Protein AF-A0A316TUK6-F1 (afdb_monomer)

Structure (mmCIF, N/CA/C/O backbone):
data_AF-A0A316TUK6-F1
#
_entry.id   AF-A0A316TUK6-F1
#
loop_
_atom_site.group_PDB
_atom_site.id
_atom_site.type_symbol
_atom_site.label_atom_id
_atom_site.label_alt_id
_atom_site.label_comp_id
_atom_site.label_asym_id
_atom_site.label_entity_id
_atom_site.label_seq_id
_atom_site.pdbx_PDB_ins_code
_atom_site.Cartn_x
_atom_site.Cartn_y
_atom_site.Cartn_z
_atom_site.occupancy
_atom_site.B_iso_or_equiv
_atom_site.auth_seq_id
_atom_site.auth_comp_id
_atom_site.auth_asym_id
_atom_site.auth_atom_id
_atom_site.pdbx_PDB_model_num
ATOM 1 N N . MET A 1 1 ? -7.496 -6.946 28.960 1.00 32.72 1 MET A N 1
ATOM 2 C CA . MET A 1 1 ? -6.622 -7.769 28.096 1.00 32.72 1 MET A CA 1
ATOM 3 C C . MET A 1 1 ? -7.169 -7.699 26.678 1.00 32.72 1 MET A C 1
ATOM 5 O O . MET A 1 1 ? -8.203 -8.296 26.412 1.00 32.72 1 MET A O 1
ATOM 9 N N . LYS A 1 2 ? -6.576 -6.876 25.808 1.00 31.70 2 LYS A N 1
ATOM 10 C CA . LYS A 1 2 ? -7.008 -6.752 24.409 1.00 31.70 2 LYS A CA 1
ATOM 11 C C . LYS A 1 2 ? -6.178 -7.740 23.599 1.00 31.70 2 LYS A C 1
ATOM 13 O O . LYS A 1 2 ? -4.959 -7.627 23.585 1.00 31.70 2 LYS A O 1
ATOM 18 N N . LYS A 1 3 ? -6.825 -8.756 23.030 1.00 30.92 3 LYS A N 1
ATOM 19 C CA . LYS A 1 3 ? -6.169 -9.715 22.140 1.00 30.92 3 LYS A CA 1
ATOM 20 C C . LYS A 1 3 ? -5.748 -8.953 20.884 1.00 30.92 3 LYS A C 1
ATOM 22 O O . LYS A 1 3 ? -6.607 -8.532 20.117 1.00 30.92 3 LYS A O 1
ATOM 27 N N . LEU A 1 4 ? -4.445 -8.740 20.737 1.00 37.56 4 LEU A N 1
ATOM 28 C CA . LEU 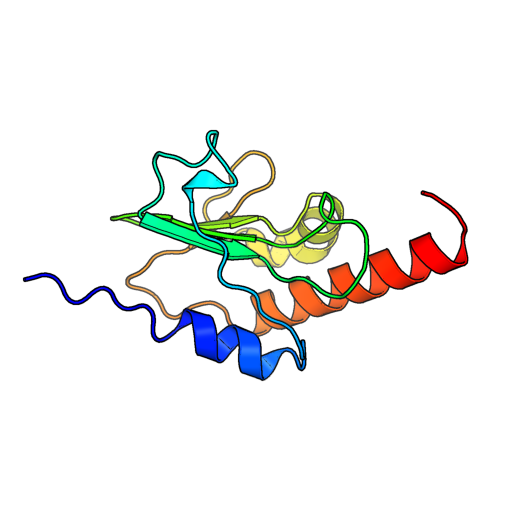A 1 4 ? -3.816 -8.236 19.525 1.00 37.56 4 LEU A CA 1
ATOM 29 C C . LEU A 1 4 ? -4.082 -9.271 18.422 1.00 37.56 4 LEU A C 1
ATOM 31 O O . LEU A 1 4 ? -3.626 -10.412 18.499 1.00 37.56 4 LEU A O 1
ATOM 35 N N . PHE A 1 5 ? -4.923 -8.915 17.457 1.00 37.12 5 PHE A N 1
ATOM 36 C CA . PHE A 1 5 ? -5.282 -9.765 16.324 1.00 37.12 5 PHE A CA 1
ATOM 37 C C . PHE A 1 5 ? -4.134 -9.705 15.300 1.00 37.12 5 PHE A C 1
ATOM 39 O O . PHE A 1 5 ? -4.245 -9.058 14.270 1.00 37.12 5 PHE A O 1
ATOM 46 N N . VAL A 1 6 ? -3.007 -10.360 15.601 1.00 44.84 6 VAL A N 1
ATOM 47 C CA . VAL A 1 6 ? -1.854 -10.520 14.679 1.00 44.84 6 VAL A CA 1
ATOM 48 C C . VAL A 1 6 ? -2.173 -11.535 13.558 1.00 44.84 6 VAL A C 1
ATOM 50 O O . VAL A 1 6 ? -1.545 -11.584 12.507 1.00 44.84 6 VAL A O 1
ATOM 53 N N . LEU A 1 7 ? -3.244 -12.315 13.728 1.00 38.75 7 LEU A N 1
ATOM 54 C CA . LEU A 1 7 ? -3.594 -13.445 12.865 1.00 38.75 7 LEU A CA 1
ATOM 55 C C . LEU A 1 7 ? -4.069 -13.138 11.415 1.00 38.75 7 LEU A C 1
ATOM 57 O O . LEU A 1 7 ? -3.906 -14.020 10.573 1.00 38.75 7 LEU A O 1
ATOM 61 N N . PRO A 1 8 ? -4.646 -11.971 11.043 1.00 53.69 8 PRO A N 1
ATOM 62 C CA . PRO A 1 8 ? -5.078 -11.732 9.661 1.00 53.69 8 PRO A CA 1
ATOM 63 C C . PRO A 1 8 ? -3.927 -11.326 8.727 1.00 53.69 8 PRO A C 1
ATOM 65 O O . PRO A 1 8 ? -4.066 -11.441 7.509 1.00 53.69 8 PRO A O 1
ATOM 68 N N . LEU A 1 9 ? -2.810 -10.878 9.299 1.00 52.47 9 LEU A N 1
ATOM 69 C CA . LEU A 1 9 ? -1.660 -10.290 8.618 1.00 52.47 9 LEU A CA 1
ATOM 70 C C . LEU A 1 9 ? -0.696 -11.381 8.100 1.00 52.47 9 LEU A C 1
ATOM 72 O O . LEU A 1 9 ? -0.459 -11.454 6.893 1.00 52.47 9 LEU A O 1
ATOM 76 N N . LEU A 1 10 ? -0.306 -12.338 8.952 1.00 51.69 10 LEU A N 1
ATOM 77 C CA . LEU A 1 10 ? 0.466 -13.536 8.562 1.00 51.69 10 LEU A CA 1
ATOM 78 C C . LEU A 1 10 ? -0.229 -14.401 7.489 1.00 51.69 10 LEU A C 1
ATOM 80 O O . LEU A 1 10 ? 0.415 -15.108 6.716 1.00 51.69 10 LEU A O 1
ATOM 84 N N . PHE A 1 11 ? -1.561 -14.346 7.403 1.00 51.03 11 PHE A N 1
ATOM 85 C CA . PHE A 1 11 ? -2.314 -15.092 6.392 1.00 51.03 11 PHE A CA 1
ATOM 86 C C . PHE A 1 11 ? -2.275 -14.423 5.010 1.00 51.03 11 PHE A C 1
ATOM 88 O O . PHE A 1 11 ? -2.273 -15.106 3.986 1.00 51.03 11 PHE A O 1
ATOM 95 N N . LEU A 1 12 ? -2.236 -13.086 4.965 1.00 51.03 12 LEU A N 1
ATOM 96 C CA . LEU A 1 12 ? -2.063 -12.343 3.714 1.00 51.03 12 LEU A CA 1
ATOM 97 C C . LEU A 1 12 ? -0.673 -12.598 3.127 1.00 51.03 12 LEU A C 1
ATOM 99 O O . LEU A 1 12 ? -0.537 -12.753 1.916 1.00 51.03 12 LEU A O 1
ATOM 103 N N . ALA A 1 13 ? 0.315 -12.731 4.010 1.00 55.28 13 ALA A N 1
ATOM 104 C CA . ALA A 1 13 ? 1.660 -13.145 3.676 1.00 55.28 13 ALA A CA 1
ATOM 105 C C . ALA A 1 13 ? 1.689 -14.500 2.936 1.00 55.28 13 ALA A C 1
ATOM 107 O O . ALA A 1 13 ? 2.101 -14.593 1.778 1.00 55.28 13 ALA A O 1
ATOM 108 N N . ALA A 1 14 ? 1.105 -15.541 3.532 1.00 51.69 14 ALA A N 1
ATOM 109 C CA . ALA A 1 14 ? 1.036 -16.867 2.912 1.00 51.69 14 ALA A CA 1
ATOM 110 C C . ALA A 1 14 ? 0.333 -16.888 1.530 1.00 51.69 14 ALA A C 1
ATOM 112 O O . ALA A 1 14 ? 0.679 -17.700 0.672 1.00 51.69 14 ALA A O 1
ATOM 113 N N . LEU A 1 15 ? -0.634 -15.993 1.283 1.00 52.28 15 LEU A N 1
ATOM 114 C CA . LEU A 1 15 ? -1.397 -15.927 0.024 1.00 52.28 15 LEU A CA 1
ATOM 115 C C . LEU A 1 15 ? -0.610 -15.347 -1.162 1.00 52.28 15 LEU A C 1
ATOM 117 O O . LEU A 1 15 ? -0.968 -15.595 -2.316 1.00 52.28 15 LEU A O 1
ATOM 121 N N . VAL A 1 16 ? 0.447 -14.574 -0.908 1.00 56.06 16 VAL A N 1
ATOM 122 C CA . VAL A 1 16 ? 1.218 -13.902 -1.967 1.00 56.06 16 VAL A CA 1
ATOM 123 C C . VAL A 1 16 ? 2.307 -14.808 -2.567 1.00 56.06 16 VAL A C 1
ATOM 125 O O . VAL A 1 16 ? 2.874 -14.459 -3.600 1.00 56.06 16 VAL A O 1
ATOM 128 N N . ASN A 1 17 ? 2.555 -16.011 -2.023 1.00 52.53 17 ASN A N 1
ATOM 129 C CA . ASN A 1 17 ? 3.744 -16.826 -2.344 1.00 52.53 17 ASN A CA 1
ATOM 130 C C . ASN A 1 17 ? 5.072 -16.080 -2.091 1.00 52.53 17 ASN A C 1
ATOM 132 O O . ASN A 1 17 ? 6.107 -16.511 -2.599 1.00 52.53 17 ASN A O 1
ATOM 136 N N . ALA A 1 18 ? 5.072 -14.987 -1.319 1.00 53.66 18 ALA A N 1
ATOM 137 C CA . ALA A 1 18 ? 6.323 -14.405 -0.852 1.00 53.66 18 ALA A CA 1
ATOM 138 C C . ALA A 1 18 ? 6.859 -15.362 0.217 1.00 53.66 18 ALA A C 1
ATOM 140 O O . ALA A 1 18 ? 6.219 -15.613 1.239 1.00 53.66 18 ALA A O 1
ATOM 141 N N . ARG A 1 19 ? 7.965 -16.027 -0.115 1.00 46.41 19 ARG A N 1
ATOM 142 C CA . ARG A 1 19 ? 8.571 -17.069 0.720 1.00 46.41 19 ARG A CA 1
ATOM 143 C C . ARG A 1 19 ? 9.183 -16.501 1.999 1.00 46.41 19 ARG A C 1
ATOM 145 O O . ARG A 1 19 ? 9.354 -17.267 2.938 1.00 46.41 19 ARG A O 1
ATOM 152 N N . ASP A 1 20 ? 9.406 -15.190 2.050 1.00 49.38 20 ASP A N 1
ATOM 153 C CA . ASP A 1 20 ? 10.186 -14.533 3.090 1.00 49.38 20 ASP A CA 1
ATOM 154 C C . ASP A 1 20 ? 9.447 -13.284 3.599 1.00 49.38 20 ASP A C 1
ATOM 156 O O . ASP A 1 20 ? 9.814 -12.145 3.331 1.00 49.38 20 ASP A O 1
ATOM 160 N N . PHE A 1 21 ? 8.346 -13.503 4.320 1.00 53.69 21 PHE A N 1
ATOM 161 C CA . PHE A 1 21 ? 7.741 -12.444 5.122 1.00 53.69 21 PHE A CA 1
ATOM 162 C C . PHE A 1 21 ? 8.512 -12.282 6.418 1.00 53.69 21 PHE A C 1
ATOM 164 O O . PHE A 1 21 ? 8.540 -13.200 7.238 1.00 53.69 21 PHE A O 1
ATOM 171 N N . GLU A 1 22 ? 9.098 -11.107 6.608 1.00 56.53 22 GLU A N 1
ATOM 172 C CA . GLU A 1 22 ? 9.784 -10.755 7.840 1.00 56.53 22 GLU A CA 1
ATOM 173 C C . GLU A 1 22 ? 8.925 -9.757 8.622 1.00 56.53 22 GLU A C 1
ATOM 175 O O . GLU A 1 22 ? 8.705 -8.619 8.202 1.00 56.53 22 GLU A O 1
ATOM 180 N N . GLU A 1 23 ? 8.394 -10.197 9.765 1.00 58.44 23 GLU A N 1
ATOM 181 C CA . GLU A 1 23 ? 7.931 -9.258 10.783 1.00 58.44 23 GLU A CA 1
ATOM 182 C C . GLU A 1 23 ? 9.173 -8.596 11.375 1.00 58.44 23 GLU A C 1
ATOM 184 O O . GLU A 1 23 ? 9.965 -9.249 12.057 1.00 58.44 23 GLU A O 1
ATOM 189 N N . LYS A 1 24 ? 9.355 -7.308 11.089 1.00 57.56 24 LYS A N 1
ATOM 190 C CA . LYS A 1 24 ? 10.460 -6.539 11.644 1.00 57.56 24 LYS A CA 1
ATOM 191 C C . LYS A 1 24 ? 10.042 -5.838 12.932 1.00 57.56 24 LYS A C 1
ATOM 193 O O . LYS A 1 24 ? 8.926 -5.309 13.005 1.00 57.56 24 LYS A O 1
ATOM 198 N N . PRO A 1 25 ? 10.907 -5.824 13.955 1.00 59.12 25 PRO A N 1
ATOM 199 C CA . PRO A 1 25 ? 10.612 -5.108 15.179 1.00 59.12 25 PRO A CA 1
ATOM 200 C C . PRO A 1 25 ? 10.635 -3.587 14.909 1.00 59.12 25 PRO A C 1
ATOM 202 O O . PRO A 1 25 ? 11.374 -3.085 14.064 1.00 59.12 25 PRO A O 1
ATOM 205 N N . ILE A 1 26 ? 9.730 -2.852 15.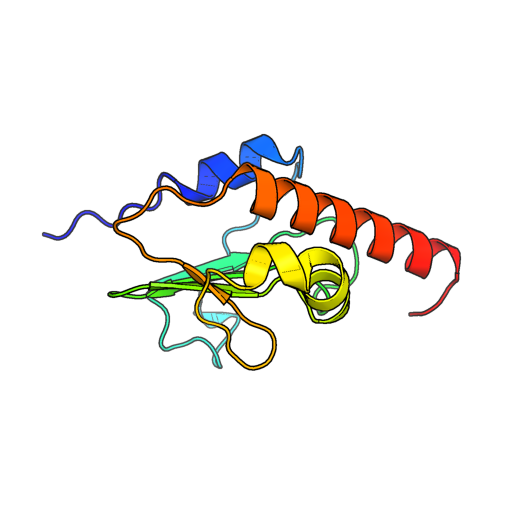566 1.00 54.03 26 ILE A N 1
ATOM 206 C CA . ILE A 1 26 ? 9.458 -1.422 15.293 1.00 54.03 26 ILE A CA 1
ATOM 207 C C . ILE A 1 26 ? 10.680 -0.531 15.562 1.00 54.03 26 ILE A C 1
ATOM 209 O O . ILE A 1 26 ? 10.81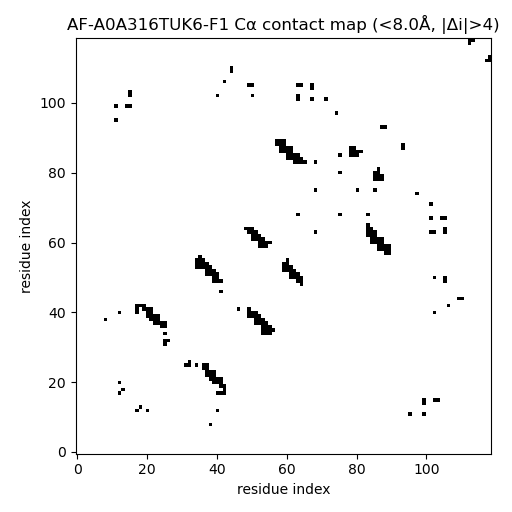1 0.535 14.972 1.00 54.03 26 ILE A O 1
ATOM 213 N N . ASP A 1 27 ? 11.585 -0.961 16.436 1.00 64.00 27 ASP A N 1
ATOM 214 C CA . ASP A 1 27 ? 12.825 -0.263 16.776 1.00 64.00 27 ASP A CA 1
ATOM 215 C C . ASP A 1 27 ? 13.809 -0.135 15.600 1.00 64.00 27 ASP A C 1
ATOM 217 O O . ASP A 1 27 ? 14.651 0.763 15.627 1.00 64.00 27 ASP A O 1
ATOM 221 N N . GLU A 1 28 ? 13.669 -0.947 14.544 1.00 61.59 28 GLU A N 1
ATOM 222 C CA . GLU A 1 28 ? 14.385 -0.751 13.273 1.00 61.59 28 GLU A CA 1
ATOM 223 C C . GLU A 1 28 ? 13.873 0.459 12.467 1.00 61.59 28 GLU A C 1
ATOM 225 O O . GLU A 1 28 ? 14.572 0.938 11.574 1.00 61.59 28 GLU A O 1
ATOM 230 N N . PHE A 1 29 ? 12.691 0.988 12.798 1.00 60.62 29 PHE A N 1
ATOM 231 C CA . PHE A 1 29 ? 12.034 2.092 12.097 1.00 60.62 29 PHE A CA 1
ATOM 232 C C . PHE A 1 29 ? 11.579 3.172 13.095 1.00 60.62 29 PHE A C 1
ATOM 234 O O . PHE A 1 29 ? 10.389 3.279 13.403 1.00 60.62 29 PHE A O 1
ATOM 241 N N . PRO A 1 30 ? 12.503 3.983 13.644 1.00 59.25 30 PRO A N 1
ATOM 242 C CA . PRO A 1 30 ? 12.197 4.956 14.696 1.00 59.25 30 PRO A CA 1
ATOM 243 C C . PRO A 1 30 ? 11.168 6.020 14.279 1.00 59.25 30 PRO A C 1
ATOM 245 O O . PRO A 1 30 ? 10.491 6.589 15.129 1.00 59.25 30 PRO A O 1
ATOM 248 N N . GLU A 1 31 ? 11.000 6.280 12.983 1.00 53.09 31 GLU A N 1
ATOM 249 C CA . GLU A 1 31 ? 9.944 7.138 12.436 1.00 53.09 31 GLU A CA 1
ATOM 250 C C . GLU A 1 31 ? 8.527 6.534 12.534 1.00 53.09 31 GLU A C 1
ATOM 252 O O . GLU A 1 31 ? 7.532 7.219 12.279 1.00 53.09 31 GLU A O 1
ATOM 257 N N . LEU A 1 32 ? 8.432 5.256 12.903 1.00 56.09 32 LEU A N 1
ATOM 258 C CA . LEU A 1 32 ? 7.211 4.464 13.014 1.00 56.09 32 LEU A CA 1
ATOM 259 C C . LEU A 1 32 ? 6.871 4.112 14.479 1.00 56.09 32 LEU A C 1
ATOM 261 O O . LEU A 1 32 ? 6.014 3.262 14.718 1.00 56.09 32 LEU A O 1
ATOM 265 N N . ASP A 1 33 ? 7.493 4.787 15.458 1.00 61.84 33 ASP A N 1
ATOM 266 C CA . ASP A 1 33 ? 7.329 4.556 16.910 1.00 61.84 33 ASP A CA 1
ATOM 267 C C . ASP A 1 33 ? 5.877 4.641 17.418 1.00 61.84 33 ASP A C 1
ATOM 269 O O . ASP A 1 33 ? 5.525 4.097 18.466 1.00 61.84 33 ASP A O 1
ATOM 273 N N . GLN A 1 34 ? 5.020 5.312 16.655 1.00 58.66 34 GLN A N 1
ATOM 274 C CA . GLN A 1 34 ? 3.610 5.511 16.955 1.00 58.66 34 GLN A CA 1
ATOM 275 C C . GLN A 1 34 ? 2.727 4.313 16.544 1.00 58.66 34 GLN A C 1
ATOM 277 O O . GLN A 1 34 ? 1.504 4.385 16.705 1.00 58.66 34 GLN A O 1
ATOM 282 N N . PHE A 1 35 ? 3.299 3.243 15.972 1.00 59.72 35 PHE A N 1
ATOM 283 C CA . PHE A 1 35 ? 2.568 2.070 15.470 1.00 59.72 35 PHE A CA 1
ATOM 284 C C . PHE A 1 35 ? 2.676 0.872 16.414 1.00 59.72 35 PHE A C 1
ATOM 286 O O . PHE A 1 35 ? 3.716 0.632 17.015 1.00 59.72 35 PHE A O 1
ATOM 293 N N . ASP A 1 36 ? 1.606 0.074 16.505 1.00 55.94 36 ASP A N 1
ATOM 294 C CA . ASP A 1 36 ? 1.578 -1.115 17.368 1.00 55.94 36 ASP A CA 1
ATOM 295 C C . ASP A 1 36 ? 2.292 -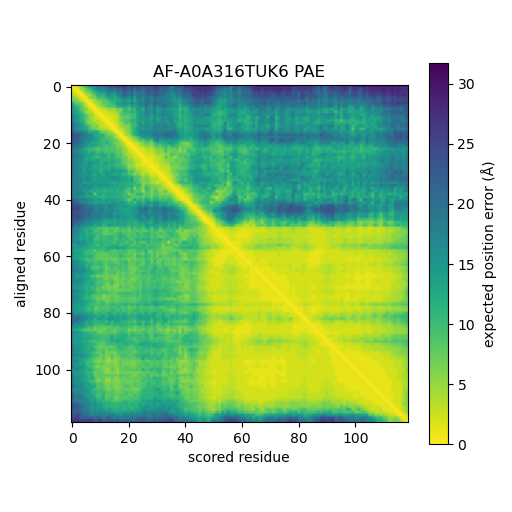2.327 16.719 1.00 55.94 36 ASP A C 1
ATOM 297 O O . ASP A 1 36 ? 2.732 -3.237 17.421 1.00 55.94 36 ASP A O 1
ATOM 301 N N . SER A 1 37 ? 2.400 -2.357 15.381 1.00 59.50 37 SER A N 1
ATOM 302 C CA . SER A 1 37 ? 3.135 -3.367 14.593 1.00 59.50 37 SER A CA 1
ATOM 303 C C . SER A 1 37 ? 3.287 -2.927 13.130 1.00 59.50 37 SER A C 1
ATOM 305 O O . SER A 1 37 ? 2.340 -2.354 12.577 1.00 59.50 37 SER A O 1
ATOM 307 N N . VAL A 1 38 ? 4.407 -3.272 12.481 1.00 58.53 38 VAL A N 1
ATOM 308 C CA . VAL A 1 38 ? 4.674 -3.015 11.052 1.00 58.53 38 VAL A CA 1
ATOM 309 C C . VAL A 1 38 ? 4.931 -4.333 10.325 1.00 58.53 38 VAL A C 1
ATOM 311 O O . VAL A 1 38 ? 5.677 -5.180 10.802 1.00 58.53 38 VAL A O 1
ATOM 314 N N . MET A 1 39 ? 4.321 -4.500 9.155 1.00 63.03 39 MET A N 1
ATOM 315 C CA . MET A 1 39 ? 4.645 -5.569 8.218 1.00 63.03 39 MET A CA 1
ATOM 316 C C . MET A 1 39 ? 5.177 -4.995 6.911 1.00 63.03 39 MET A C 1
ATOM 318 O O . MET A 1 39 ? 4.544 -4.127 6.302 1.00 63.03 39 MET A O 1
ATOM 322 N N . ALA A 1 40 ? 6.299 -5.543 6.457 1.00 59.66 40 ALA A N 1
ATOM 323 C CA . ALA A 1 40 ? 6.886 -5.268 5.156 1.00 59.66 40 ALA A CA 1
ATOM 324 C C . ALA A 1 40 ? 6.731 -6.491 4.240 1.00 59.66 40 ALA A C 1
ATOM 326 O O . ALA A 1 40 ? 6.859 -7.638 4.673 1.00 59.66 40 ALA A O 1
ATOM 327 N N . PHE A 1 41 ? 6.415 -6.250 2.968 1.00 61.00 41 PHE A N 1
ATOM 328 C CA . PHE A 1 41 ? 6.351 -7.288 1.942 1.00 61.00 41 PHE A CA 1
ATOM 329 C C . PHE A 1 41 ? 7.698 -7.299 1.201 1.00 61.00 41 PHE A C 1
ATOM 331 O O . PHE A 1 41 ? 7.872 -6.565 0.227 1.00 61.00 41 PHE A O 1
ATOM 338 N N . GLN A 1 42 ? 8.648 -8.112 1.673 1.00 49.56 42 GLN A N 1
ATOM 339 C CA . GLN A 1 42 ? 9.995 -8.223 1.107 1.00 49.56 42 GLN A CA 1
ATOM 340 C C . GLN A 1 42 ? 10.070 -9.385 0.103 1.00 49.56 42 GLN A C 1
ATOM 342 O O . GLN A 1 42 ? 9.992 -10.548 0.471 1.00 49.56 42 GLN A O 1
ATOM 347 N N . ASP A 1 43 ? 10.315 -9.070 -1.168 1.00 47.78 43 ASP A N 1
ATOM 348 C CA . ASP A 1 43 ? 10.864 -10.016 -2.147 1.00 47.78 43 ASP A CA 1
ATOM 349 C C . ASP A 1 43 ? 12.203 -9.421 -2.601 1.00 47.78 43 ASP A C 1
ATOM 351 O O . ASP A 1 43 ? 12.164 -8.487 -3.385 1.00 47.78 43 ASP A O 1
ATOM 355 N N . TYR A 1 44 ? 13.348 -9.884 -2.061 1.00 44.88 44 TYR A N 1
ATOM 356 C CA . TYR A 1 44 ? 14.778 -9.690 -2.456 1.00 44.88 44 TYR A CA 1
ATOM 357 C C . TYR A 1 44 ? 15.175 -8.575 -3.474 1.00 44.88 44 TYR A C 1
ATOM 359 O O . TYR A 1 44 ? 16.059 -8.739 -4.329 1.00 44.88 44 TYR A O 1
ATOM 367 N N . ILE A 1 45 ? 14.525 -7.422 -3.399 1.00 48.34 45 ILE A N 1
ATOM 368 C CA . ILE A 1 45 ? 14.663 -6.250 -4.253 1.00 48.34 45 ILE A CA 1
ATOM 369 C C . ILE A 1 45 ? 14.538 -5.051 -3.316 1.00 48.34 45 ILE A C 1
ATOM 371 O O . ILE A 1 45 ? 13.713 -5.071 -2.404 1.00 48.34 45 ILE A O 1
ATOM 375 N N . ASP A 1 46 ? 15.435 -4.093 -3.532 1.00 54.66 46 ASP A N 1
ATOM 376 C CA . ASP A 1 46 ? 15.716 -2.887 -2.751 1.00 54.66 46 ASP A CA 1
ATOM 377 C C . ASP A 1 46 ? 14.675 -2.524 -1.671 1.00 54.66 46 ASP A C 1
ATOM 379 O O . ASP A 1 46 ? 13.495 -2.274 -1.942 1.00 54.66 46 ASP A O 1
ATOM 383 N N . GLU A 1 47 ? 15.145 -2.517 -0.426 1.00 56.72 47 GLU A N 1
ATOM 384 C CA . GLU A 1 47 ? 14.388 -2.372 0.827 1.00 56.72 47 GLU A CA 1
ATOM 385 C C . GLU A 1 47 ? 13.488 -1.124 0.838 1.00 56.72 47 GLU A C 1
ATOM 387 O O . GLU A 1 47 ? 12.407 -1.125 1.425 1.00 56.72 47 GLU A O 1
ATOM 392 N N . TYR A 1 48 ? 13.870 -0.083 0.095 1.00 58.69 48 TYR A N 1
ATOM 393 C CA . TYR A 1 48 ? 13.193 1.216 0.081 1.00 58.69 48 TYR A CA 1
ATOM 394 C C . TYR A 1 48 ? 11.918 1.294 -0.764 1.00 58.69 48 TYR A C 1
ATOM 396 O O . TYR A 1 48 ? 11.266 2.339 -0.821 1.00 58.69 48 TYR A O 1
ATOM 404 N N . GLN A 1 49 ? 11.560 0.225 -1.469 1.00 67.69 49 GLN A N 1
ATOM 405 C CA . GLN A 1 49 ? 10.601 0.296 -2.566 1.00 67.69 49 GLN A CA 1
ATOM 406 C C . GLN A 1 49 ? 9.398 -0.657 -2.415 1.00 67.69 49 GLN A C 1
ATOM 408 O O . GLN A 1 49 ? 8.692 -0.942 -3.387 1.00 67.69 49 GLN A O 1
ATOM 413 N N . GLN A 1 50 ? 9.120 -1.108 -1.194 1.00 74.12 50 GLN A N 1
ATOM 414 C CA . GLN A 1 50 ? 8.127 -2.141 -0.892 1.00 74.12 50 GLN A CA 1
ATOM 415 C C . GLN A 1 50 ? 6.725 -1.622 -0.598 1.00 74.12 50 GLN A C 1
ATOM 417 O O . GLN A 1 50 ? 6.497 -0.438 -0.354 1.00 74.12 50 GLN A O 1
ATOM 422 N N . ILE A 1 51 ? 5.780 -2.563 -0.603 1.00 82.44 51 ILE A N 1
ATOM 423 C CA . ILE A 1 51 ? 4.472 -2.359 0.004 1.00 82.44 51 ILE A CA 1
ATOM 424 C C . ILE A 1 51 ? 4.583 -2.641 1.502 1.00 82.44 51 ILE A C 1
ATOM 426 O O . ILE A 1 51 ? 5.158 -3.654 1.898 1.00 82.44 51 ILE A O 1
ATOM 430 N N . MET A 1 52 ? 4.008 -1.768 2.328 1.00 82.75 52 MET A N 1
ATOM 431 C CA . MET A 1 52 ? 4.005 -1.921 3.787 1.00 82.75 52 MET A CA 1
ATOM 432 C C . MET A 1 52 ? 2.596 -1.811 4.364 1.00 82.75 52 MET A C 1
ATOM 434 O O . MET A 1 52 ? 1.701 -1.212 3.765 1.00 82.75 52 MET A O 1
ATOM 438 N N . MET A 1 53 ? 2.399 -2.373 5.552 1.00 83.62 53 MET A N 1
ATOM 439 C CA . MET A 1 53 ? 1.194 -2.200 6.355 1.00 83.62 53 MET A CA 1
ATOM 440 C C . MET A 1 53 ? 1.563 -1.931 7.809 1.00 83.62 53 MET A C 1
ATOM 442 O O . MET A 1 53 ? 2.395 -2.634 8.370 1.00 83.62 53 MET A O 1
ATOM 446 N N . ALA A 1 54 ? 0.895 -0.975 8.442 1.00 80.75 54 ALA A N 1
ATOM 447 C CA . ALA A 1 54 ? 1.016 -0.709 9.869 1.00 80.75 54 ALA A CA 1
ATOM 448 C C . ALA A 1 54 ? -0.365 -0.763 10.527 1.00 80.75 54 ALA A C 1
ATOM 450 O O . ALA A 1 54 ? -1.342 -0.234 9.997 1.00 80.75 54 ALA A O 1
ATOM 451 N N . ALA A 1 55 ? -0.466 -1.416 11.682 1.00 79.50 55 ALA A N 1
ATOM 452 C CA . ALA A 1 55 ? -1.713 -1.482 12.437 1.00 79.50 55 ALA A CA 1
ATOM 453 C C . ALA A 1 55 ? -1.732 -0.412 13.537 1.00 79.50 55 ALA A C 1
ATOM 455 O O . ALA A 1 55 ? -0.790 -0.285 14.316 1.00 79.50 55 ALA A O 1
ATOM 456 N N . TYR A 1 56 ? -2.839 0.324 13.611 1.00 79.69 56 TYR A N 1
ATOM 457 C CA . TYR A 1 56 ? -3.130 1.310 14.644 1.00 79.69 56 TYR A CA 1
ATOM 458 C C . TYR A 1 56 ? -4.426 0.930 15.347 1.00 79.69 56 TYR A C 1
ATOM 460 O O . TYR A 1 56 ? -5.270 0.201 14.822 1.00 79.69 56 TYR A O 1
ATOM 468 N N . LYS A 1 57 ? -4.659 1.547 16.504 1.00 80.56 57 LYS A N 1
ATOM 469 C CA . LYS A 1 57 ? -5.871 1.348 17.305 1.00 80.56 57 LYS A CA 1
ATOM 470 C C . LYS A 1 57 ? -7.193 1.451 16.527 1.00 80.56 57 LYS A C 1
ATOM 472 O O . LYS A 1 57 ? -8.135 0.744 16.870 1.00 80.56 57 LYS A O 1
ATOM 477 N N . ASN A 1 58 ? -7.283 2.349 15.542 1.00 85.25 58 ASN A N 1
ATOM 478 C CA . ASN A 1 58 ? -8.536 2.659 14.840 1.00 85.25 58 ASN A CA 1
ATOM 479 C C . ASN A 1 58 ? -8.512 2.325 13.339 1.00 85.25 58 ASN A C 1
ATOM 481 O O . ASN A 1 58 ? -9.552 2.412 12.690 1.00 85.25 58 ASN A O 1
ATOM 485 N N . PHE A 1 59 ? -7.347 2.017 12.769 1.00 87.69 59 PHE A N 1
ATOM 486 C CA . PHE A 1 59 ? -7.175 1.784 11.335 1.00 87.69 59 PHE A CA 1
ATOM 487 C C . PHE A 1 59 ? -5.923 0.959 11.063 1.00 87.69 59 PHE A C 1
ATOM 489 O O . PHE A 1 59 ? -5.023 0.871 11.891 1.00 87.69 59 PHE A O 1
ATOM 496 N N . ILE A 1 60 ? -5.880 0.357 9.884 1.00 87.62 60 ILE A N 1
ATOM 497 C CA . ILE A 1 60 ? -4.679 -0.256 9.332 1.00 87.62 60 ILE A CA 1
ATOM 498 C C . ILE A 1 60 ? -4.224 0.662 8.204 1.00 87.62 60 ILE A C 1
ATOM 500 O O . ILE A 1 60 ? -4.980 0.914 7.268 1.00 87.62 60 ILE A O 1
ATOM 504 N N . GLU A 1 61 ? -3.020 1.202 8.310 1.00 89.44 61 GLU A N 1
ATOM 505 C CA . GLU A 1 61 ? -2.418 2.028 7.272 1.00 89.44 61 GLU A CA 1
ATOM 506 C C . GLU A 1 61 ? -1.703 1.115 6.278 1.00 89.44 61 GLU A C 1
ATOM 508 O O . GLU A 1 61 ? -0.901 0.263 6.657 1.00 89.44 61 GLU A O 1
ATOM 513 N N . PHE A 1 62 ? -2.029 1.264 5.003 1.00 89.69 62 PHE A N 1
ATOM 514 C CA . PHE A 1 62 ? -1.472 0.503 3.898 1.00 89.69 62 PHE A CA 1
ATOM 515 C C . PHE A 1 62 ? -0.688 1.439 2.984 1.00 89.69 62 PHE A C 1
ATOM 517 O O . PHE A 1 62 ? -1.206 2.468 2.558 1.00 89.69 62 PHE A O 1
ATOM 524 N N . TYR A 1 63 ? 0.543 1.067 2.651 1.00 89.38 63 TYR A N 1
ATOM 525 C CA . TYR A 1 63 ? 1.482 1.858 1.859 1.00 89.38 63 TYR A CA 1
ATOM 526 C C . TYR A 1 63 ? 1.802 1.131 0.547 1.00 89.38 63 TYR A C 1
ATOM 528 O O . TYR A 1 63 ? 2.805 0.430 0.459 1.00 89.38 63 TYR A O 1
ATOM 536 N N . PRO A 1 64 ? 0.950 1.240 -0.484 1.00 86.44 64 PRO A N 1
ATOM 537 C CA . PRO A 1 64 ? 1.107 0.503 -1.740 1.00 86.44 64 PRO A CA 1
ATOM 538 C C . PRO A 1 64 ? 2.210 0.991 -2.691 1.00 86.44 64 PRO A C 1
ATOM 540 O O . PRO A 1 64 ? 2.389 0.374 -3.737 1.00 86.44 64 PRO A O 1
ATOM 543 N N . PHE A 1 65 ? 2.958 2.041 -2.343 1.00 88.44 65 PHE A N 1
ATOM 544 C CA . PHE A 1 65 ? 3.885 2.782 -3.214 1.00 88.44 65 PHE A CA 1
ATOM 545 C C . PHE A 1 65 ? 3.172 3.630 -4.305 1.00 88.44 65 PHE A C 1
ATOM 547 O O . PHE A 1 65 ? 2.127 3.217 -4.822 1.00 88.44 65 PHE A O 1
ATOM 554 N N . PRO A 1 66 ? 3.681 4.831 -4.675 1.00 89.44 66 PRO A N 1
ATOM 555 C CA . PRO A 1 66 ? 2.953 5.762 -5.550 1.00 89.44 66 PRO A CA 1
ATOM 556 C C . PRO A 1 66 ? 2.599 5.233 -6.948 1.00 89.44 66 PRO A C 1
ATOM 558 O O . PRO A 1 66 ? 1.501 5.503 -7.433 1.00 89.44 66 PRO A O 1
ATOM 561 N N . THR A 1 67 ? 3.489 4.476 -7.598 1.00 91.12 67 THR A N 1
ATOM 562 C CA . THR A 1 67 ? 3.227 3.912 -8.939 1.00 91.12 67 THR A CA 1
ATOM 563 C C . THR A 1 67 ? 2.089 2.895 -8.902 1.00 91.12 67 THR A C 1
ATOM 565 O O . THR A 1 67 ? 1.208 2.916 -9.759 1.00 91.12 67 THR A O 1
ATOM 568 N N . THR A 1 68 ? 2.030 2.070 -7.855 1.00 92.38 68 THR A N 1
ATOM 569 C CA . THR A 1 68 ? 0.907 1.164 -7.614 1.00 92.38 68 THR A CA 1
ATOM 570 C C . THR A 1 68 ? -0.376 1.942 -7.328 1.00 92.38 68 THR A C 1
ATOM 572 O O . THR A 1 68 ? -1.407 1.629 -7.909 1.00 92.38 68 THR A O 1
ATOM 575 N N . MET A 1 69 ? -0.357 2.988 -6.489 1.00 92.75 69 MET A N 1
ATOM 576 C CA . MET A 1 69 ? -1.567 3.801 -6.253 1.00 92.75 69 MET A CA 1
ATOM 577 C C . MET A 1 69 ? -2.145 4.363 -7.553 1.00 92.75 69 MET A C 1
ATOM 579 O O . MET A 1 69 ? -3.359 4.333 -7.747 1.00 92.75 69 MET A O 1
ATOM 583 N N . ALA A 1 70 ? -1.280 4.829 -8.458 1.00 93.56 70 ALA A N 1
ATOM 584 C CA . ALA A 1 70 ? -1.695 5.375 -9.745 1.00 93.56 70 ALA A CA 1
ATOM 585 C C . ALA A 1 70 ? -2.432 4.340 -10.615 1.00 93.56 70 ALA A C 1
ATOM 587 O O . ALA A 1 70 ? -3.412 4.676 -11.272 1.00 93.56 70 ALA A O 1
ATOM 588 N N . VAL A 1 71 ? -2.011 3.072 -10.592 1.00 96.06 71 VAL A N 1
ATOM 589 C CA . VAL A 1 71 ? -2.663 1.997 -11.363 1.00 96.06 71 VAL A CA 1
ATOM 590 C C . VAL A 1 71 ? -4.006 1.579 -10.764 1.00 96.06 71 VAL A C 1
ATOM 592 O O . VAL A 1 71 ? -4.920 1.218 -11.500 1.00 96.06 71 VAL A O 1
ATOM 595 N N . PHE A 1 72 ? -4.144 1.647 -9.440 1.00 95.44 72 PHE A N 1
ATOM 596 C CA . PHE A 1 72 ? -5.331 1.182 -8.716 1.00 95.44 72 PHE A CA 1
ATOM 597 C C . PHE A 1 72 ? -6.219 2.336 -8.216 1.00 95.44 72 PHE A C 1
ATOM 599 O O . PHE A 1 72 ? -7.025 2.141 -7.310 1.00 95.44 72 PHE A O 1
ATOM 606 N N . THR A 1 73 ? -6.088 3.539 -8.785 1.00 94.50 73 THR A N 1
ATOM 607 C CA . THR A 1 73 ? -6.744 4.763 -8.281 1.00 94.50 73 THR A CA 1
ATOM 608 C C . THR A 1 73 ? -8.263 4.623 -8.161 1.00 94.50 73 THR A C 1
ATOM 610 O O . THR A 1 73 ? -8.819 4.973 -7.120 1.00 94.50 73 THR A O 1
ATOM 613 N N . ASP A 1 74 ? -8.925 4.057 -9.173 1.00 95.31 74 ASP A N 1
ATOM 614 C CA . ASP A 1 74 ? -10.384 3.888 -9.171 1.00 95.31 74 ASP A CA 1
ATOM 615 C C . ASP A 1 74 ? -10.845 2.940 -8.057 1.00 95.31 74 ASP A C 1
ATOM 617 O O . ASP A 1 74 ? -11.811 3.218 -7.352 1.00 95.31 74 ASP A O 1
ATOM 621 N N . GLU A 1 75 ? -10.114 1.849 -7.834 1.00 95.56 75 GLU A N 1
ATOM 622 C CA . GLU A 1 75 ? -10.429 0.861 -6.795 1.00 95.56 75 GLU A CA 1
ATOM 623 C C . GLU A 1 75 ? -10.081 1.361 -5.388 1.00 95.56 75 GLU A C 1
ATOM 625 O O . GLU A 1 75 ? -10.654 0.907 -4.400 1.00 95.56 75 GLU A O 1
ATOM 630 N N . LEU A 1 76 ? -9.148 2.312 -5.289 1.00 94.81 76 LEU A N 1
ATOM 631 C CA . LEU A 1 76 ? -8.778 2.970 -4.041 1.00 94.81 76 LEU A CA 1
ATOM 632 C C . LEU A 1 76 ? -9.727 4.116 -3.655 1.00 94.81 76 LEU A C 1
ATOM 634 O O . LEU A 1 76 ? -9.635 4.623 -2.534 1.00 94.81 76 LEU A O 1
ATOM 638 N N . SER A 1 77 ? -10.627 4.533 -4.549 1.00 93.31 77 SER A N 1
ATOM 639 C CA . SER A 1 77 ? -11.517 5.686 -4.340 1.00 93.31 77 SER A CA 1
ATOM 640 C C . SER A 1 77 ? -12.478 5.520 -3.153 1.00 93.31 77 SER A C 1
ATOM 642 O O . SER A 1 77 ? -12.811 6.505 -2.495 1.00 93.31 77 SER A O 1
ATOM 644 N N . ASP A 1 78 ? -12.841 4.280 -2.819 1.00 91.50 78 ASP A N 1
ATOM 645 C CA . ASP A 1 78 ? -13.713 3.943 -1.686 1.00 91.50 78 ASP A CA 1
ATOM 646 C C . ASP A 1 78 ? -13.001 3.982 -0.320 1.00 91.50 78 ASP A C 1
ATOM 648 O O . ASP A 1 78 ? -13.638 3.866 0.735 1.00 91.50 78 ASP A O 1
ATOM 652 N N . PHE A 1 79 ? -11.675 4.129 -0.313 1.00 93.31 79 PHE A N 1
ATOM 653 C CA . PHE A 1 79 ? -10.866 4.152 0.899 1.00 93.31 79 PHE A CA 1
ATOM 654 C C . PHE A 1 79 ? -10.390 5.566 1.215 1.00 93.31 79 PHE A C 1
ATOM 656 O O . PHE A 1 79 ? -10.173 6.401 0.338 1.00 93.31 79 PHE A O 1
ATOM 663 N N . LYS A 1 80 ? -10.168 5.841 2.502 1.00 93.19 80 LYS A N 1
ATOM 664 C CA . LYS A 1 80 ? -9.536 7.095 2.910 1.00 93.19 80 LYS A CA 1
ATOM 665 C C . LYS A 1 80 ? -8.060 7.049 2.517 1.00 93.19 80 LYS A C 1
ATOM 667 O O . LYS A 1 80 ? -7.362 6.117 2.900 1.00 93.19 80 LYS A O 1
ATOM 672 N N . GLN A 1 81 ? -7.587 8.056 1.789 1.00 90.19 81 GLN A N 1
ATOM 673 C CA . GLN A 1 81 ? -6.216 8.108 1.276 1.00 90.19 81 GLN A CA 1
ATOM 674 C C . GLN A 1 81 ? -5.397 9.199 1.979 1.00 90.19 81 GLN A C 1
ATOM 676 O O . GLN A 1 81 ? -5.918 10.263 2.323 1.00 90.19 81 GLN A O 1
ATOM 681 N N . GLY A 1 82 ? -4.115 8.917 2.197 1.00 85.31 82 GLY A N 1
ATOM 682 C CA . GLY A 1 82 ? -3.087 9.848 2.656 1.00 85.31 82 GLY A CA 1
ATOM 683 C C . GLY A 1 82 ? -2.025 10.080 1.577 1.00 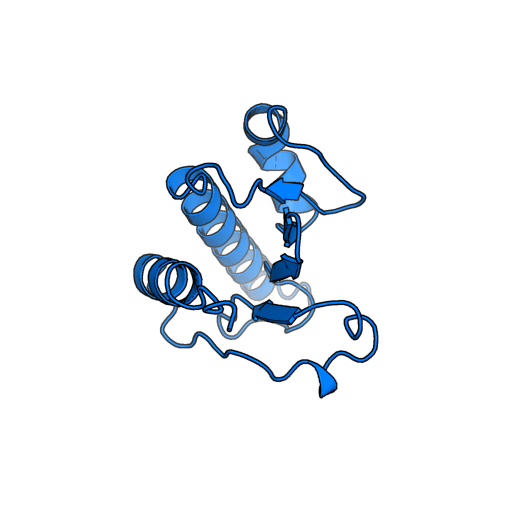85.31 82 GLY A C 1
ATOM 684 O O . GLY A 1 82 ? -2.155 9.631 0.437 1.00 85.31 82 GLY A O 1
ATOM 685 N N . LYS A 1 83 ? -0.941 10.786 1.919 1.00 82.62 83 LYS A N 1
ATOM 686 C CA . LYS A 1 83 ? 0.176 11.015 0.988 1.00 82.62 83 LYS A CA 1
ATOM 687 C C . LYS A 1 83 ? 0.963 9.712 0.795 1.00 82.62 83 LYS A C 1
ATOM 689 O O . LYS A 1 83 ? 1.906 9.450 1.532 1.00 82.62 83 LYS A O 1
ATOM 694 N N . GLY A 1 84 ? 0.576 8.921 -0.206 1.00 84.62 84 GLY A N 1
ATOM 695 C CA . GLY A 1 84 ? 1.206 7.630 -0.506 1.00 84.62 84 GLY A CA 1
ATOM 696 C C . GLY A 1 84 ? 0.665 6.459 0.321 1.00 84.62 84 GLY A C 1
ATOM 697 O O . GLY A 1 84 ? 1.325 5.426 0.410 1.00 84.62 84 GLY A O 1
ATOM 698 N N . SER A 1 85 ? -0.504 6.621 0.946 1.00 89.81 85 SER A N 1
ATOM 699 C CA . SER A 1 85 ? -1.063 5.635 1.866 1.00 89.81 85 SER A CA 1
ATOM 700 C C . SER A 1 85 ? -2.587 5.534 1.776 1.00 89.81 85 SER A C 1
ATOM 702 O O . SER A 1 85 ? -3.262 6.403 1.218 1.00 89.81 85 SER A O 1
ATOM 704 N N . VAL A 1 86 ? -3.133 4.446 2.310 1.00 93.56 86 VAL A N 1
ATOM 705 C CA . VAL A 1 86 ? -4.554 4.095 2.292 1.00 93.56 86 VAL A CA 1
ATOM 706 C C . VAL A 1 86 ? -4.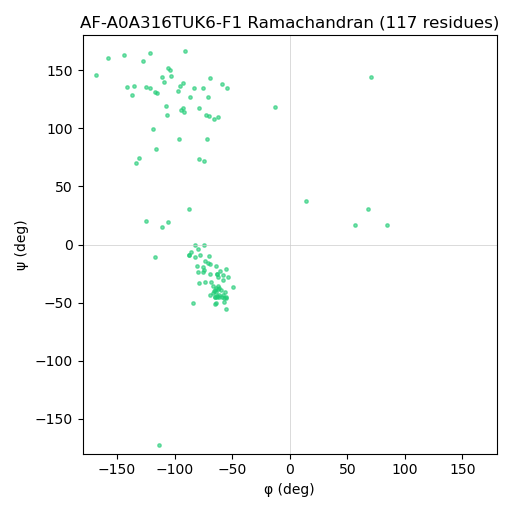941 3.574 3.672 1.00 93.56 86 VAL A C 1
ATOM 708 O O . VAL A 1 86 ? -4.314 2.656 4.193 1.00 93.56 86 VAL A O 1
ATOM 711 N N . GLN A 1 87 ? -5.999 4.122 4.261 1.00 93.31 87 GLN A N 1
ATOM 712 C CA . GLN A 1 87 ? -6.526 3.682 5.549 1.00 93.31 87 GLN A CA 1
ATOM 713 C C . GLN A 1 87 ? -7.613 2.633 5.354 1.00 93.31 87 GLN A C 1
ATOM 715 O O . GLN A 1 87 ? -8.686 2.899 4.806 1.00 93.31 87 GLN A O 1
ATOM 720 N N . LEU A 1 88 ? -7.342 1.439 5.864 1.00 91.25 88 LEU A N 1
ATOM 721 C CA . LEU A 1 88 ? -8.276 0.329 5.930 1.00 91.25 88 LEU A CA 1
ATOM 722 C C . LEU A 1 88 ? -8.951 0.321 7.306 1.00 91.25 88 LEU A C 1
ATOM 724 O O . LEU A 1 88 ? -8.315 0.511 8.345 1.00 91.25 88 LEU A O 1
ATOM 728 N N . SER A 1 89 ? -10.262 0.099 7.316 1.00 89.88 89 SER A N 1
ATOM 729 C CA . SER A 1 89 ? -11.020 -0.028 8.562 1.00 89.88 89 SER A CA 1
ATOM 730 C C . SER A 1 89 ? -10.752 -1.398 9.200 1.00 89.88 89 SER A C 1
ATOM 732 O O . SER A 1 89 ? -10.822 -2.400 8.489 1.00 89.88 89 SER A O 1
ATOM 734 N N . PRO A 1 90 ? -10.497 -1.473 10.520 1.00 83.00 90 PRO A N 1
ATOM 735 C CA . PRO A 1 90 ? -10.258 -2.740 11.207 1.00 83.00 90 PRO A CA 1
ATOM 736 C C . PRO A 1 90 ? -11.559 -3.531 11.420 1.00 83.00 90 PRO A C 1
ATOM 738 O O . PRO A 1 90 ? -11.515 -4.743 11.611 1.00 83.00 90 PRO A O 1
ATOM 741 N N . ASP A 1 91 ? -12.713 -2.858 11.350 1.00 86.62 91 ASP A N 1
ATOM 742 C CA . ASP A 1 91 ? -14.045 -3.449 11.524 1.00 86.62 91 ASP A CA 1
ATOM 743 C C . ASP A 1 91 ? -14.631 -3.997 10.213 1.00 86.62 91 ASP A C 1
ATOM 745 O O . ASP A 1 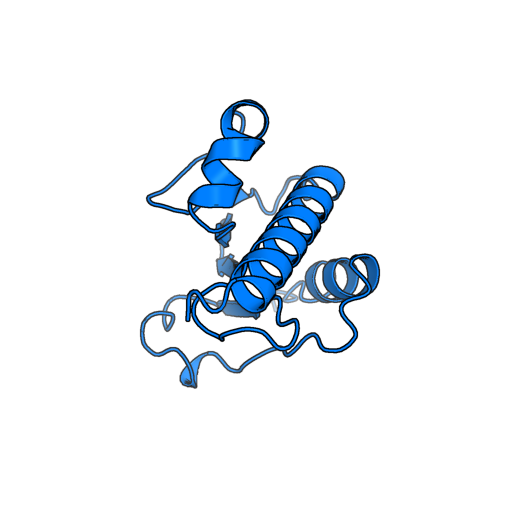91 ? -15.674 -4.654 10.214 1.00 86.62 91 ASP A O 1
ATOM 749 N N . LYS A 1 92 ? -13.980 -3.720 9.077 1.00 86.75 92 LYS A N 1
ATOM 750 C CA . LYS A 1 92 ? -14.376 -4.235 7.764 1.00 86.75 92 LYS A CA 1
ATOM 751 C C . LYS A 1 92 ? -13.435 -5.360 7.332 1.00 86.75 92 LYS A C 1
ATOM 753 O O . LYS A 1 92 ? -12.252 -5.340 7.671 1.00 86.75 92 LYS A O 1
ATOM 758 N N . PRO A 1 93 ? -13.920 -6.330 6.538 1.00 87.62 93 PRO A N 1
ATOM 759 C CA . PRO A 1 93 ? -13.037 -7.285 5.889 1.00 87.62 93 PRO A CA 1
ATOM 760 C C . PRO A 1 93 ? -11.967 -6.555 5.073 1.00 87.62 93 PRO A C 1
ATOM 762 O O . PRO A 1 93 ? -12.277 -5.628 4.323 1.00 87.62 93 PRO A O 1
ATOM 765 N N . LEU A 1 94 ? -10.713 -6.994 5.199 1.00 87.06 94 LEU A N 1
ATOM 766 C CA . LEU A 1 94 ? -9.637 -6.496 4.347 1.00 87.06 94 LEU A CA 1
ATOM 767 C C . LEU A 1 94 ? -9.978 -6.766 2.872 1.00 87.06 94 LEU A C 1
ATOM 769 O O . LEU A 1 94 ? -10.429 -7.876 2.561 1.00 87.06 94 LEU A O 1
ATOM 773 N N . PRO A 1 95 ? -9.726 -5.815 1.954 1.00 91.00 95 PRO A N 1
ATOM 774 C CA . PRO A 1 95 ? -9.933 -6.007 0.522 1.00 91.00 95 PRO A CA 1
ATOM 775 C C . PRO A 1 95 ? -8.819 -6.899 -0.051 1.00 91.00 95 PRO A C 1
ATOM 777 O O . PRO A 1 95 ? -7.907 -6.437 -0.734 1.00 91.00 95 PRO A O 1
ATOM 780 N N . ARG A 1 96 ? -8.855 -8.194 0.284 1.00 86.44 96 ARG A N 1
ATOM 781 C CA . ARG A 1 96 ? -7.756 -9.144 0.035 1.00 86.44 96 ARG A CA 1
ATOM 782 C C . ARG A 1 96 ? -7.352 -9.197 -1.432 1.00 86.44 96 ARG A C 1
ATOM 784 O O . ARG A 1 96 ? -6.164 -9.123 -1.729 1.00 86.44 96 ARG A O 1
ATOM 791 N N . ASP A 1 97 ? -8.325 -9.283 -2.332 1.00 89.25 97 ASP A N 1
ATOM 792 C CA . ASP A 1 97 ? -8.065 -9.404 -3.768 1.00 89.25 97 ASP A CA 1
ATOM 793 C C . ASP A 1 97 ? -7.370 -8.160 -4.330 1.00 89.25 97 ASP A C 1
ATOM 795 O O . ASP A 1 97 ? -6.461 -8.273 -5.154 1.00 89.25 97 ASP A O 1
ATOM 799 N N . LEU A 1 98 ? -7.745 -6.974 -3.841 1.00 92.06 98 LEU A N 1
ATOM 800 C CA . LEU A 1 98 ? -7.091 -5.715 -4.189 1.00 92.06 98 LEU A CA 1
ATOM 801 C C . LEU A 1 98 ? -5.646 -5.703 -3.684 1.00 92.06 98 LEU A C 1
ATOM 803 O O . LEU A 1 98 ? -4.730 -5.504 -4.479 1.00 92.06 98 LEU A O 1
ATOM 807 N N . ILE A 1 99 ? -5.424 -6.016 -2.403 1.00 88.69 99 ILE A N 1
ATOM 808 C CA . ILE A 1 99 ? -4.076 -6.036 -1.815 1.00 88.69 99 ILE A CA 1
ATOM 809 C C . ILE A 1 99 ? -3.170 -7.026 -2.561 1.00 88.69 99 ILE A C 1
ATOM 811 O O . ILE A 1 99 ? -2.053 -6.676 -2.933 1.00 88.69 99 ILE A O 1
ATOM 815 N N . ILE A 1 100 ? -3.653 -8.235 -2.862 1.00 85.19 100 ILE A N 1
ATOM 816 C CA . ILE A 1 100 ? -2.879 -9.246 -3.600 1.00 85.19 100 ILE A CA 1
ATOM 817 C C . ILE A 1 100 ? -2.502 -8.747 -5.000 1.00 85.19 100 ILE A C 1
ATOM 819 O O . ILE A 1 100 ? -1.364 -8.947 -5.431 1.00 85.19 100 ILE A O 1
ATOM 823 N N . ARG A 1 101 ? -3.426 -8.108 -5.730 1.00 91.69 101 ARG A N 1
ATOM 824 C CA . ARG A 1 101 ? -3.123 -7.558 -7.062 1.00 91.69 101 ARG A CA 1
ATOM 825 C C . ARG A 1 101 ? -2.107 -6.424 -6.987 1.00 91.69 101 ARG A C 1
ATOM 827 O O . ARG A 1 101 ? -1.204 -6.392 -7.817 1.00 91.69 101 ARG A O 1
ATOM 834 N N . MET A 1 102 ? -2.209 -5.557 -5.984 1.00 91.00 102 MET A N 1
ATOM 835 C CA . MET A 1 102 ? -1.267 -4.457 -5.764 1.00 91.00 102 MET A CA 1
ATOM 836 C C . MET A 1 102 ? 0.139 -4.969 -5.436 1.00 91.00 102 MET A C 1
ATOM 838 O O . MET A 1 102 ? 1.108 -4.523 -6.045 1.00 91.00 102 MET A O 1
ATOM 842 N N . VAL A 1 103 ? 0.256 -5.966 -4.554 1.00 86.69 103 VAL A N 1
ATOM 843 C CA . VAL A 1 103 ? 1.548 -6.584 -4.211 1.00 86.69 103 VAL A CA 1
ATOM 844 C C . VAL A 1 103 ? 2.176 -7.276 -5.420 1.00 86.69 103 VAL A C 1
ATOM 846 O O . VAL A 1 103 ? 3.353 -7.063 -5.707 1.00 86.69 103 VAL A O 1
ATOM 849 N N . LYS A 1 104 ? 1.393 -8.042 -6.190 1.00 85.00 104 LYS A N 1
ATOM 850 C CA . LYS A 1 104 ? 1.881 -8.674 -7.427 1.00 85.00 104 LYS A CA 1
ATOM 851 C C . LYS A 1 104 ? 2.341 -7.646 -8.455 1.00 85.00 104 LYS A C 1
ATOM 853 O O . LYS A 1 104 ? 3.415 -7.808 -9.026 1.00 85.00 104 LYS A O 1
ATOM 858 N N . PHE A 1 105 ? 1.552 -6.591 -8.66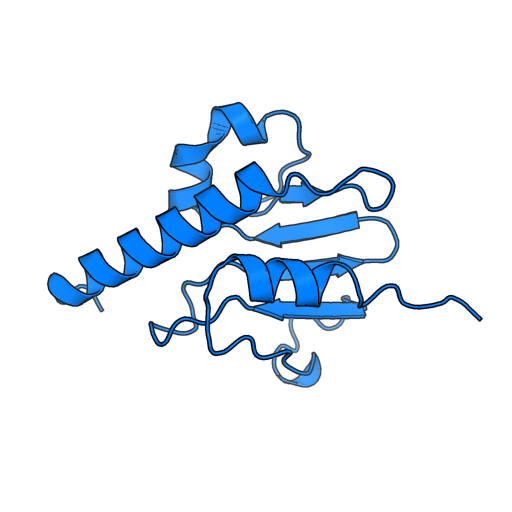4 1.00 91.12 105 PHE A N 1
ATOM 859 C CA . PHE A 1 105 ? 1.914 -5.502 -9.565 1.00 91.12 105 PHE A CA 1
ATOM 860 C C . PHE A 1 105 ? 3.250 -4.879 -9.159 1.00 91.12 105 PHE A C 1
ATOM 862 O O . PHE A 1 105 ? 4.146 -4.767 -9.996 1.00 91.12 105 PHE A O 1
ATOM 869 N N . ARG A 1 106 ? 3.408 -4.539 -7.873 1.00 88.19 106 ARG A N 1
ATOM 870 C CA . ARG A 1 106 ? 4.625 -3.896 -7.380 1.00 88.19 106 ARG A CA 1
ATOM 871 C C . ARG A 1 106 ? 5.850 -4.788 -7.540 1.00 88.19 106 ARG A C 1
ATOM 873 O O . ARG A 1 106 ? 6.874 -4.334 -8.035 1.00 88.19 106 ARG A O 1
ATOM 880 N N . ARG A 1 107 ? 5.738 -6.071 -7.196 1.00 84.94 107 ARG A N 1
ATOM 881 C CA . ARG A 1 107 ? 6.810 -7.051 -7.414 1.00 84.94 107 ARG A CA 1
ATOM 882 C C . ARG A 1 107 ? 7.221 -7.123 -8.887 1.00 84.94 107 ARG A C 1
ATOM 884 O O . ARG A 1 107 ? 8.408 -7.117 -9.202 1.00 84.94 107 ARG A O 1
ATOM 891 N N . ASP A 1 108 ? 6.255 -7.187 -9.798 1.00 86.81 108 ASP A N 1
ATOM 892 C CA . ASP A 1 108 ? 6.537 -7.293 -11.232 1.00 86.81 108 ASP A CA 1
ATOM 893 C C . ASP A 1 108 ? 7.161 -6.004 -11.796 1.00 86.81 108 ASP A C 1
ATOM 895 O O . ASP A 1 108 ? 7.978 -6.066 -12.716 1.00 86.81 108 ASP A O 1
ATOM 899 N N . GLU A 1 109 ? 6.798 -4.840 -11.257 1.00 87.44 109 GLU A N 1
ATOM 900 C CA . GLU A 1 109 ? 7.439 -3.556 -11.561 1.00 87.44 109 GLU A CA 1
ATOM 901 C C . GLU A 1 109 ? 8.907 -3.550 -11.113 1.00 87.44 109 GLU A C 1
ATOM 903 O O . GLU A 1 109 ? 9.797 -3.312 -11.929 1.00 87.44 109 GLU A O 1
ATOM 908 N N . LEU A 1 110 ? 9.168 -3.945 -9.867 1.00 84.50 110 LEU A N 1
ATOM 909 C CA . LEU A 1 110 ? 10.511 -4.049 -9.295 1.00 84.50 110 LEU A CA 1
ATOM 910 C C . LEU A 1 110 ? 11.430 -4.994 -10.078 1.00 84.50 110 LEU A C 1
ATOM 912 O O . LEU A 1 110 ? 12.588 -4.675 -10.357 1.00 84.50 110 LEU A O 1
ATOM 916 N N . LEU A 1 111 ? 10.911 -6.154 -10.488 1.00 84.12 111 LEU A N 1
ATOM 917 C CA . LEU A 1 111 ? 11.652 -7.105 -11.318 1.00 84.12 111 LEU A CA 1
ATOM 918 C C . LEU A 1 111 ? 12.017 -6.515 -12.687 1.00 84.12 111 LEU A C 1
ATOM 920 O O . LEU A 1 111 ? 13.114 -6.764 -13.195 1.00 84.12 111 LEU A O 1
ATOM 924 N N . LYS A 1 112 ? 11.120 -5.723 -13.287 1.00 85.75 112 LYS A N 1
ATOM 925 C CA . LYS A 1 112 ? 11.374 -5.059 -14.574 1.00 85.75 112 LYS A CA 1
ATOM 926 C C . LYS A 1 112 ? 12.420 -3.966 -14.445 1.00 85.75 112 LYS A C 1
ATOM 928 O O . LYS A 1 112 ? 13.302 -3.892 -15.296 1.00 85.75 112 LYS A O 1
ATOM 933 N N . ASP A 1 113 ? 12.349 -3.147 -13.405 1.00 82.69 113 ASP A N 1
ATOM 934 C CA . ASP A 1 113 ? 13.344 -2.099 -13.182 1.00 82.69 113 ASP A CA 1
ATOM 935 C C . ASP A 1 113 ? 14.725 -2.718 -12.958 1.00 82.69 113 ASP A C 1
ATOM 937 O O . ASP A 1 113 ? 15.729 -2.198 -13.453 1.00 82.69 113 ASP A O 1
ATOM 941 N N . LYS A 1 114 ? 14.791 -3.886 -12.293 1.00 76.75 114 LYS A N 1
ATOM 942 C CA . LYS A 1 114 ? 16.064 -4.588 -12.034 1.00 76.75 114 LYS A CA 1
ATOM 943 C C . LYS A 1 114 ? 16.687 -5.084 -13.321 1.00 76.75 114 LYS A C 1
ATOM 945 O O . LYS A 1 114 ? 17.882 -4.907 -13.539 1.00 76.75 114 LYS A O 1
ATOM 950 N N . ALA A 1 115 ? 15.863 -5.627 -14.212 1.00 74.81 115 ALA A N 1
ATOM 951 C CA . ALA A 1 115 ? 16.298 -6.014 -15.547 1.00 74.81 115 ALA A CA 1
ATOM 952 C C . ALA A 1 115 ? 16.781 -4.818 -16.395 1.00 74.81 115 ALA A C 1
ATOM 954 O O . ALA A 1 115 ? 17.584 -5.011 -17.304 1.00 74.81 115 ALA A O 1
ATOM 955 N N . ARG A 1 116 ? 16.316 -3.594 -16.108 1.00 79.38 116 ARG A N 1
ATOM 956 C CA . ARG A 1 116 ? 16.728 -2.360 -16.802 1.00 79.38 116 ARG A CA 1
ATOM 957 C C . ARG A 1 116 ? 17.967 -1.692 -16.200 1.00 79.38 116 ARG A C 1
ATOM 959 O O . ARG A 1 116 ? 18.476 -0.755 -16.806 1.00 79.38 116 ARG A O 1
ATOM 966 N N . GLY A 1 117 ? 18.448 -2.149 -15.040 1.00 69.88 117 GLY A N 1
ATOM 967 C CA . GLY A 1 117 ? 19.577 -1.533 -14.336 1.00 69.88 117 GLY A CA 1
ATOM 968 C C . GLY A 1 117 ? 19.265 -0.140 -13.783 1.00 69.88 117 GLY A C 1
ATOM 969 O O . GLY A 1 117 ? 20.147 0.706 -13.743 1.00 69.88 117 GLY A O 1
ATOM 970 N N . SER A 1 118 ? 18.009 0.129 -13.415 1.00 61.75 118 SER A N 1
ATOM 971 C CA . SER A 1 118 ? 17.553 1.448 -12.944 1.00 61.75 118 SER A CA 1
ATOM 972 C C . SER A 1 118 ? 17.729 1.673 -11.429 1.00 61.75 118 SER A C 1
ATOM 974 O O . SER A 1 118 ? 16.935 2.403 -10.843 1.00 61.75 118 SER A O 1
ATOM 976 N N . PHE A 1 119 ? 18.744 1.049 -10.815 1.00 56.94 119 PHE A N 1
ATOM 977 C CA . PHE A 1 119 ? 19.080 1.152 -9.384 1.00 56.94 119 PHE A CA 1
ATOM 978 C C . PHE A 1 119 ? 20.366 1.951 -9.197 1.00 56.94 119 PHE A C 1
ATOM 980 O O . PHE A 1 119 ? 21.315 1.699 -9.977 1.00 56.94 119 PHE A O 1
#

Radius of gyration: 14.3 Å; Cα contacts (8 Å, |Δi|>4): 146; chains: 1; bounding box: 34×28×45 Å

Solvent-accessible surface area (backbone atoms only — not comparable to full-atom values): 7292 Å² total; per-residue (Å²): 136,82,82,80,80,64,68,70,56,64,52,55,41,65,72,65,70,51,89,52,69,53,80,55,67,54,82,83,39,70,94,47,70,92,46,84,47,48,41,48,60,51,67,104,58,67,87,90,74,47,42,38,38,34,40,48,100,79,32,31,42,33,28,61,37,62,72,44,44,66,76,42,44,79,79,46,64,88,42,55,69,58,98,56,32,36,48,41,56,73,91,46,84,76,65,57,71,58,53,51,50,48,53,51,50,48,52,56,49,53,55,50,41,59,76,67,64,77,121

Foldseek 3Di:
DDPPCPPVVVVLLVVLPQPDWDFDDCVVPVVCVQFPGKTWRDDPFDPVQTWIWTDDPFWIKTQLAPVLCVVCVVVQVVFDDDDRITTHGPPDPDPSVSVSVSRVVSVVVRVVCVVVVVD

Mean predicted aligned error: 9.63 Å

pLDDT: mean 72.73, std 18.29, range [30.92, 96.06]

Secondary structure (DSSP, 8-state):
------HHHHHHHHHTT-S---B--GGG-GGGTT-SEEEE---SS-GGG--EEEE-SS-EEEE--HHHHHHTHHHHTTSEEETTEEEEPTTS---HHHHHHHHHHHHHHHHHHHHHT--

Sequence (119 aa):
MKKLFVLPLLFLAALVNARDFEEKPIDEFPELDQFDSVMAFQDYIDEYQQIMMAAYKNFIEFYPFPTTMAVFTDELSDFKQGKGSVQLSPDKPLPRDLIIRMVKFRRDELLKDKARGSF

Nearest PDB structures (foldseek):
  2oc6-assembly2_B  TM=7.741E-01  e=7.401E-03  Bacillus subtilis
  4bpw-assembly4_D  TM=2.880E-01  e=2.039E-01  Homo sapiens
  8d0k-assembly1_E  TM=2.873E-01  e=6.547E-01  Homo sapiens
  2ppq-assembly1_A-2  TM=2.357E-01  e=4.392E+00  Agrobacterium fabrum str. C58

Organism: NCBI:txid2079485

=== Feature glossary ===
Reading guide. The protein is described through the following features:

Foldseek 3Di. A 3Di character summarizes, for each residue, the relative orientation of the Cα frame of its nearest spatial neighbor. Because it encodes fold topology rather than chemistry, 3Di alignments detect remote structural similarity that sequence alignment misses.

Contact-map, Ramachandran, and PAE plots. Plot images: a contact map (which residues are close in 3D, as an N×N binary image), a Ramachandran scatter (backbone torsion angles, revealing secondary-structure composition at a glance), and — for AlphaFold structures — a PAE heatmap (pairwise prediction confidence).

Radius of gyration, Cα contacts, bounding box. Radius of gyration (Rg) is the root-mean-square distance of Cα atoms from their centroid — a single number for overall size and compactness. A globular domain of N residues has Rg ≈ 2.2·N^0.38 Å; an extended or disordered chain has a much larger Rg. The Cα contact count is the number of residue pairs whose Cα atoms are within 8 Å and are more than four positions apart in sequence — a standard proxy for tertiary packing density. The bounding box is the smallest axis-aligned box enclosing all Cα atoms.

Secondary structure (8-state, DSSP). Eight-state secondary structure (DSSP): H is the canonical α-helix, G the tighter 3₁₀-helix, I the wider π-helix; E/B are β-structure, T and S are turns and bends, and '-' is everything else. DSSP derives these from the pattern of main-chain N–H···O=C hydrogen bonds, not from the sequence.

B-factor. B-factor (Debye–Waller factor) reflects atomic displacement in the crystal lattice. It is an experimental observable (units Å²), not a prediction; low values mean the atom is pinned down, high values mean it moves or is heterogeneous across the crystal.

pLDDT. pLDDT is the predicted lDDT-Cα score: AlphaFold's confidence that the local environment of each residue (all inter-atomic distances within 15 Å) is correctly placed. It is a per-residue number between 0 and 100, with higher meaning more reliable.

Nearest PDB structures. Nearest PDB neighbors are the top structural matches found by Foldseek when searching this structure against the entire Protein Data Bank. Each hit reports a TM-score (0 to 1; >0.5 almost always implies the same fold) and an E-value. These are *structural* homologs — they may share no detectable sequence similarity.

Solvent-accessible surface area. Accessible surface area quantifies burial. A residue with SASA near zero is packed into the hydrophobic core; one with SASA >100 Å² sits on the surface. Computed here via the Shrake–Rupley numerical algorithm with a 1.4 Å probe.

Rendered structure images. Structure images are PyMOL renders from six orthogonal camera directions. Cartoon representation draws helices as coils and strands as arrows; sticks shows the backbone as bonds; surface shows the solvent-excluded envelope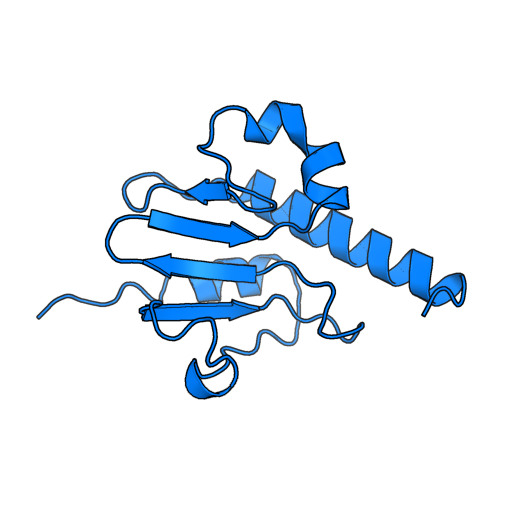. Rainbow coloring maps sequence position to hue (blue→red, N→C); chain coloring assigns a distinct color per polypeptide.

Backbone torsions (φ/ψ). φ (phi) and ψ (psi) are the two rotatable backbone dihedrals per residue: φ is the C(i-1)–N–Cα–C torsion, ψ is the N–Cα–C–N(i+1) torsion, both in degrees on (−180°, 180°]. α-helical residues cluster near (−60°, −45°); β-strand residues near (−120°, +130°). A Ramachandran plot is simply a scatter of (φ, ψ) for every residue.

Predicted aligned error. Predicted Aligned Error (PAE) is an AlphaFold confidence matrix: entry (i, j) is the expected error in the position of residue j, in ångströms, when the prediction is superimposed on the true structure at residue i. Low PAE within a block of residues means that block is internally rigid and well-predicted; high PAE between two blocks means their relative placement is uncertain even if each block individually is confident.

mmCIF coordinates. Structure coordinates are given as an mmCIF _atom_site loop: one row per atom with element, residue name, chain id, sequence number, and x/y/z position in Å. Only the four main-chain atoms per residue are included here; side chains are omitted to keep the record compact.

InterPro / GO / CATH / organism. Database cross-references. InterPro integrates a dozen domain/family signature databases into unified entries with residue-range hits. GO terms attach function/process/location labels with evidence codes. CATH codes position the fold in a four-level structural taxonomy. Organism is the NCBI-taxonomy species name.

Secondary structure (3-state, P-SEA). SS3 is a coarse helix/strand/coil call (letters a/b/c) made by the P-SEA algorithm from inter-Cα distances and dihedrals. It is less detailed than DSSP but needs only Cα positions.

Sequence. Sequence gives the chain of amino acids in standard one-letter code (A=alanine, C=cysteine, …, Y=tyrosine), read N→C. It is the only feature that is directly encoded by the gene; all structural features are derived from the folded form of this sequence.